Protein AF-A0AAW6YQP6-F1 (afdb_monomer_lite)

Sequence (76 aa):
QQAWVQMVARYGKPNHLNEREGRGFAVVGYGKLGGWELGYSSDLDLIFLHDCPMDAMTDGEREIDGRQFYLRLAQR

Radius of gyration: 15.56 Å; chains: 1; bounding box: 35×23×42 Å

pLDDT: mean 78.02, std 12.49, range [48.78, 90.81]

Foldseek 3Di:
DVLVVVLCVAANAWPVCPPPPDRQKDKDWDWPPPDPDPDVDIDTDIDIGGPFDQPTWHDDPHIDGNVVSSVSSVVD

InterPro domains:
  IPR005190 Glutamate-ammonia ligase adenylyltransferase, repeated domain [PF03710] (1-76)
  IPR023057 Bifunctional glutamine synthetase adenylyltransferase/adenylyl-removing enzyme [PTHR30621] (1-76)
  IPR043519 Nucleotidyltransferase superfamily [G3DSA:3.30.460.10] (1-76)
  IPR043519 Nucleotidyltransferase superfamily [SSF81301] (2-76)

Organism: NCBI:txid197614

Structure (mmCIF, N/CA/C/O backbone):
data_AF-A0AAW6YQP6-F1
#
_entry.id   AF-A0AAW6YQP6-F1
#
loop_
_atom_site.group_PDB
_atom_site.id
_atom_site.type_symbol
_atom_site.label_atom_id
_atom_site.label_alt_id
_atom_site.label_comp_id
_atom_site.label_asym_id
_atom_site.label_entity_id
_atom_site.label_seq_id
_atom_site.pdbx_PDB_ins_code
_atom_site.Cartn_x
_atom_site.Cartn_y
_atom_site.Cartn_z
_atom_site.occupancy
_atom_site.B_iso_or_equiv
_atom_site.auth_seq_id
_atom_site.auth_comp_id
_atom_site.auth_asym_id
_atom_site.auth_atom_id
_atom_site.pdbx_PDB_model_num
ATOM 1 N N . GLN A 1 1 ? -6.566 9.617 -0.269 1.00 55.00 1 GLN A N 1
ATOM 2 C CA . GLN A 1 1 ? -6.526 9.493 -1.752 1.00 55.00 1 GLN A CA 1
ATOM 3 C C . GLN A 1 1 ? -5.258 10.090 -2.389 1.00 55.00 1 GLN A C 1
ATOM 5 O O . GLN A 1 1 ? -4.854 9.608 -3.439 1.00 55.00 1 GLN A O 1
ATOM 10 N N . GLN A 1 2 ? -4.592 11.069 -1.755 1.00 75.12 2 GLN A N 1
ATOM 11 C CA . GLN A 1 2 ? -3.373 11.715 -2.276 1.00 75.12 2 GLN A CA 1
ATOM 12 C C . GLN A 1 2 ? -2.117 10.815 -2.290 1.00 75.12 2 GLN A C 1
ATOM 14 O O . GLN A 1 2 ? -1.301 10.941 -3.200 1.00 75.12 2 GLN A O 1
ATOM 19 N N . ALA A 1 3 ? -1.976 9.874 -1.344 1.00 81.75 3 ALA A N 1
ATOM 20 C CA . ALA A 1 3 ? -0.800 8.998 -1.250 1.00 81.75 3 ALA A CA 1
ATOM 21 C C . ALA A 1 3 ? -0.569 8.150 -2.515 1.00 81.75 3 ALA A C 1
ATOM 23 O O . ALA A 1 3 ? 0.560 8.056 -2.990 1.00 81.75 3 ALA A O 1
ATOM 24 N N . TRP A 1 4 ? -1.643 7.616 -3.116 1.00 83.81 4 TRP A N 1
ATOM 25 C CA . TRP A 1 4 ? -1.572 6.854 -4.370 1.00 83.81 4 TRP A CA 1
ATOM 26 C C . TRP A 1 4 ? -1.025 7.695 -5.523 1.00 83.81 4 TRP A C 1
ATOM 28 O O . TRP A 1 4 ? -0.119 7.267 -6.226 1.00 83.81 4 TRP A O 1
ATOM 38 N N . VAL A 1 5 ? -1.546 8.913 -5.696 1.00 85.56 5 VAL A N 1
ATOM 39 C CA . VAL A 1 5 ? -1.128 9.814 -6.780 1.00 85.56 5 VAL A CA 1
ATOM 40 C C . VAL A 1 5 ? 0.349 10.178 -6.638 1.00 85.56 5 VAL A C 1
ATOM 42 O O . VAL A 1 5 ? 1.083 10.133 -7.617 1.00 85.56 5 VAL A O 1
ATOM 45 N N . GLN A 1 6 ? 0.808 10.464 -5.418 1.00 86.31 6 GLN A N 1
ATOM 46 C CA . GLN A 1 6 ? 2.220 10.761 -5.162 1.00 86.31 6 GLN A CA 1
ATOM 47 C C . GLN A 1 6 ? 3.135 9.553 -5.395 1.00 86.31 6 GLN A C 1
ATOM 49 O O . GLN A 1 6 ? 4.248 9.707 -5.889 1.00 86.31 6 GLN A O 1
ATOM 54 N N . MET A 1 7 ? 2.680 8.356 -5.023 1.00 88.19 7 MET A N 1
ATOM 55 C CA . MET A 1 7 ? 3.412 7.110 -5.244 1.00 88.19 7 MET A CA 1
ATOM 56 C C . MET A 1 7 ? 3.548 6.811 -6.738 1.00 88.19 7 MET A C 1
ATOM 58 O O . MET A 1 7 ? 4.663 6.585 -7.204 1.00 88.19 7 MET A O 1
ATOM 62 N N . VAL A 1 8 ? 2.452 6.919 -7.494 1.00 87.31 8 VAL A N 1
ATOM 63 C CA . VAL A 1 8 ? 2.452 6.735 -8.952 1.00 87.31 8 VAL A CA 1
ATOM 64 C C . VAL A 1 8 ? 3.304 7.787 -9.657 1.00 87.31 8 VAL A C 1
ATOM 66 O O . VAL A 1 8 ? 4.077 7.441 -10.539 1.00 87.31 8 VAL A O 1
ATOM 69 N N . ALA A 1 9 ? 3.238 9.053 -9.239 1.00 87.06 9 ALA A N 1
ATOM 70 C CA . ALA A 1 9 ? 4.064 10.107 -9.827 1.00 87.06 9 ALA A CA 1
ATOM 71 C C . ALA A 1 9 ? 5.573 9.878 -9.627 1.00 87.06 9 ALA A C 1
ATOM 73 O O . ALA A 1 9 ? 6.370 10.377 -10.412 1.00 87.06 9 ALA A O 1
ATOM 74 N N . ARG A 1 10 ? 5.976 9.154 -8.573 1.00 86.38 10 ARG A N 1
ATOM 75 C CA . ARG A 1 10 ? 7.389 8.953 -8.223 1.00 86.38 10 ARG A CA 1
ATOM 76 C C . ARG A 1 10 ? 7.969 7.621 -8.694 1.00 86.38 10 ARG A C 1
ATOM 78 O O . ARG A 1 10 ? 9.155 7.568 -8.997 1.00 86.38 10 ARG A O 1
ATOM 85 N N . TYR A 1 11 ? 7.171 6.558 -8.680 1.00 87.94 11 TYR A N 1
ATOM 86 C CA . TYR A 1 11 ? 7.638 5.195 -8.959 1.00 87.94 11 TYR A CA 1
ATOM 87 C C . TYR A 1 11 ? 6.879 4.525 -10.103 1.00 87.94 11 TYR A C 1
ATOM 89 O O . TYR A 1 11 ? 7.269 3.440 -10.513 1.00 87.94 11 TYR A O 1
ATOM 97 N N . GLY A 1 12 ? 5.827 5.154 -10.628 1.00 88.69 12 GLY A N 1
ATOM 98 C CA . GLY A 1 12 ? 4.904 4.522 -11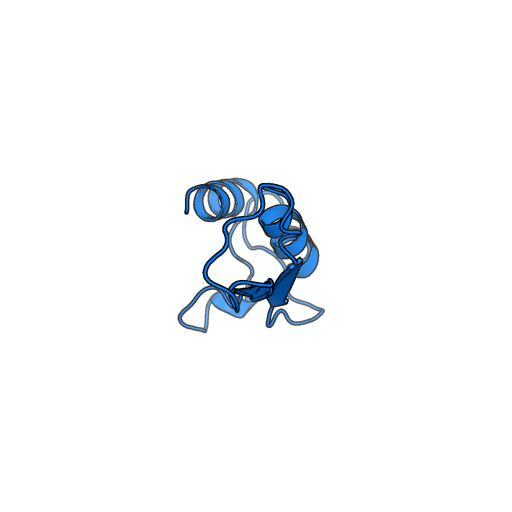.563 1.00 88.69 12 GLY A CA 1
ATOM 99 C C . GLY A 1 12 ? 3.887 3.624 -10.863 1.00 88.69 12 GLY A C 1
ATOM 100 O O . GLY A 1 12 ? 3.776 3.599 -9.633 1.00 88.69 12 GLY A O 1
ATOM 101 N N . LYS A 1 13 ? 3.093 2.912 -11.653 1.00 88.62 13 LYS A N 1
ATOM 102 C CA . LYS A 1 13 ? 2.153 1.899 -11.179 1.00 88.62 13 LYS A CA 1
ATOM 103 C C . LYS A 1 13 ? 2.838 0.531 -11.176 1.00 88.62 13 LYS A C 1
ATOM 105 O O . LYS A 1 13 ? 3.665 0.255 -12.039 1.00 88.62 13 LYS A O 1
ATOM 110 N N . PRO A 1 14 ? 2.491 -0.355 -10.233 1.00 88.81 14 PRO A N 1
ATOM 111 C CA . PRO A 1 14 ? 2.840 -1.764 -10.349 1.00 88.81 14 PRO A CA 1
ATOM 112 C C . PRO A 1 14 ? 2.338 -2.355 -11.678 1.00 88.81 14 PRO A C 1
ATOM 114 O O . PRO A 1 14 ? 1.150 -2.263 -11.984 1.00 88.81 14 PRO A O 1
ATOM 117 N N . ASN A 1 15 ? 3.227 -2.990 -12.437 1.00 87.62 15 ASN A N 1
ATOM 118 C CA . ASN A 1 15 ? 2.979 -3.523 -13.780 1.00 87.62 15 ASN A CA 1
ATOM 119 C C . ASN A 1 15 ? 1.814 -4.530 -13.851 1.00 87.62 15 ASN A C 1
ATOM 121 O O . ASN A 1 15 ? 1.078 -4.550 -14.832 1.00 87.62 15 ASN A O 1
ATOM 125 N N . HIS A 1 16 ? 1.583 -5.313 -12.795 1.00 82.81 16 HIS A N 1
ATOM 126 C CA . HIS A 1 16 ? 0.472 -6.268 -12.707 1.00 82.81 16 HIS A CA 1
ATOM 127 C C . HIS A 1 16 ? -0.919 -5.604 -12.713 1.00 82.81 16 HIS A C 1
ATOM 129 O O . HIS A 1 16 ? -1.927 -6.286 -12.895 1.00 82.81 16 HIS A O 1
ATOM 135 N N . LEU A 1 17 ? -0.994 -4.281 -12.517 1.00 83.19 17 LEU A N 1
ATOM 136 C CA . LEU A 1 17 ? -2.232 -3.508 -12.628 1.00 83.19 17 LEU A CA 1
ATOM 137 C C . LEU A 1 17 ? -2.519 -3.036 -14.057 1.00 83.19 17 LEU A C 1
ATOM 139 O O . LEU A 1 17 ? -3.592 -2.492 -14.298 1.00 83.19 17 LEU A O 1
ATOM 143 N N . ASN A 1 18 ? -1.599 -3.219 -15.007 1.00 79.62 18 ASN A N 1
ATOM 144 C CA . ASN A 1 18 ? -1.797 -2.752 -16.383 1.00 79.62 18 ASN A CA 1
ATOM 145 C C . ASN A 1 18 ? -2.921 -3.511 -17.105 1.00 79.62 18 ASN A C 1
ATOM 147 O O . ASN A 1 18 ? -3.573 -2.947 -17.978 1.00 79.62 18 ASN A O 1
ATOM 151 N N . GLU A 1 19 ? -3.188 -4.755 -16.700 1.00 74.00 19 GLU A N 1
ATOM 152 C CA . GLU A 1 19 ? -4.215 -5.628 -17.288 1.00 74.00 19 GLU A CA 1
ATOM 153 C C . GLU A 1 19 ? -5.440 -5.827 -16.375 1.00 74.00 19 GLU A C 1
ATOM 155 O O . GLU A 1 19 ? -6.311 -6.647 -16.666 1.00 74.00 19 GLU A O 1
ATOM 160 N N . ARG A 1 20 ? -5.531 -5.098 -15.252 1.00 74.12 20 ARG A N 1
ATOM 161 C CA . ARG A 1 20 ? -6.629 -5.227 -14.281 1.00 74.12 20 ARG A CA 1
ATOM 162 C C . ARG A 1 20 ? -7.234 -3.876 -13.922 1.00 74.12 20 ARG A C 1
ATOM 164 O O . ARG A 1 20 ? -6.526 -2.908 -13.663 1.00 74.12 20 ARG A O 1
ATOM 171 N N . GLU A 1 21 ? -8.558 -3.825 -13.808 1.00 70.19 21 GLU A N 1
ATOM 172 C CA . GLU A 1 21 ? -9.230 -2.659 -13.236 1.00 70.19 21 GLU A CA 1
ATOM 173 C C . GLU A 1 21 ? -9.083 -2.643 -11.707 1.00 70.19 21 GLU A C 1
ATOM 175 O O . GLU A 1 21 ? -9.372 -3.621 -11.017 1.00 70.19 21 GLU A O 1
ATOM 180 N N . GLY A 1 22 ? -8.632 -1.510 -11.161 1.00 75.25 22 GLY A N 1
ATOM 181 C CA . GLY A 1 22 ? -8.475 -1.302 -9.721 1.00 75.25 22 GLY A CA 1
ATOM 182 C C . GLY A 1 22 ? -7.025 -1.102 -9.280 1.00 75.25 22 GLY A C 1
ATOM 183 O O . GLY A 1 22 ? -6.123 -0.883 -10.081 1.00 75.25 22 GLY A O 1
ATOM 184 N N . ARG A 1 23 ? -6.803 -1.094 -7.960 1.00 76.81 23 ARG A N 1
ATOM 185 C CA . ARG A 1 23 ? -5.479 -0.836 -7.352 1.00 76.81 23 ARG A CA 1
ATOM 186 C C . ARG A 1 23 ? -4.801 -2.090 -6.799 1.00 76.81 23 ARG A C 1
ATOM 188 O O . ARG A 1 23 ? -3.680 -1.984 -6.307 1.00 76.81 23 ARG A O 1
ATOM 195 N N . GLY A 1 24 ? -5.489 -3.237 -6.823 1.00 76.19 24 GLY A N 1
ATOM 196 C CA . GLY A 1 24 ? -5.007 -4.486 -6.220 1.00 76.19 24 GLY A CA 1
ATOM 197 C C . GLY A 1 24 ? -4.698 -4.360 -4.724 1.00 76.19 24 GLY A C 1
ATOM 198 O O . GLY A 1 24 ? -3.895 -5.121 -4.202 1.00 76.19 24 GLY A O 1
ATOM 199 N N . PHE A 1 25 ? -5.283 -3.365 -4.048 1.00 82.69 25 PHE A N 1
ATOM 200 C CA . PHE A 1 25 ? -4.971 -2.992 -2.671 1.00 82.69 25 PHE A CA 1
ATOM 201 C C . PHE A 1 25 ? -6.246 -2.648 -1.915 1.00 82.69 25 PHE A C 1
ATOM 203 O O . PHE A 1 25 ? -7.055 -1.846 -2.390 1.00 82.69 25 PHE A O 1
ATOM 210 N N . ALA A 1 26 ? -6.394 -3.225 -0.730 1.00 82.00 26 ALA A N 1
ATOM 211 C CA . ALA A 1 26 ? -7.502 -2.992 0.176 1.00 82.00 26 ALA A CA 1
ATOM 212 C C . ALA A 1 26 ? -6.982 -2.756 1.597 1.00 82.00 26 ALA A C 1
ATOM 214 O O . ALA A 1 26 ? -5.973 -3.319 2.017 1.00 82.00 26 ALA A O 1
ATOM 215 N N . VAL A 1 27 ? -7.697 -1.916 2.340 1.00 81.56 27 VAL A N 1
ATOM 216 C CA . VAL A 1 27 ? -7.425 -1.641 3.753 1.00 81.56 27 VAL A CA 1
ATOM 217 C C . VAL A 1 27 ? -8.647 -2.075 4.542 1.00 81.56 27 VAL A C 1
ATOM 219 O O . VAL A 1 27 ? -9.758 -1.640 4.244 1.00 81.56 27 VAL A O 1
ATOM 222 N N . VAL A 1 28 ? -8.441 -2.933 5.531 1.00 81.19 28 VAL A N 1
ATOM 223 C CA . VAL A 1 28 ? -9.478 -3.419 6.436 1.00 81.19 28 VAL A CA 1
ATOM 224 C C . VAL A 1 28 ? -9.189 -2.838 7.810 1.00 81.19 28 VAL A C 1
ATO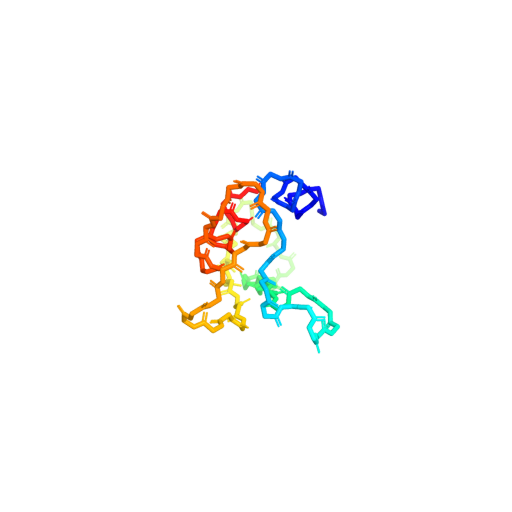M 226 O O . VAL A 1 28 ? -8.175 -3.163 8.416 1.00 81.19 28 VAL A O 1
ATOM 229 N N . GLY A 1 29 ? -10.061 -1.955 8.286 1.00 77.31 29 GLY A N 1
ATOM 230 C CA . GLY A 1 29 ? -10.013 -1.473 9.662 1.00 77.31 29 GLY A CA 1
ATOM 231 C C . GLY A 1 29 ? -10.854 -2.370 10.556 1.00 77.31 29 GLY A C 1
ATOM 232 O O . GLY A 1 29 ? -12.056 -2.507 10.332 1.00 77.31 29 GLY A O 1
ATOM 233 N N . TYR A 1 30 ? -10.224 -2.973 11.554 1.00 66.38 30 TYR A N 1
ATOM 234 C CA . TYR A 1 30 ? -10.873 -3.664 12.652 1.00 66.38 30 TYR A CA 1
ATOM 235 C C . TYR A 1 30 ? -10.751 -2.819 13.923 1.00 66.38 30 TYR A C 1
ATOM 237 O O . TYR A 1 30 ? -9.791 -2.078 14.122 1.00 66.38 30 TYR A O 1
ATOM 245 N N . GLY A 1 31 ? -11.773 -2.876 14.766 1.00 64.19 31 GLY A N 1
ATOM 246 C CA . GLY A 1 31 ? -11.820 -2.083 15.982 1.00 64.19 31 GLY A CA 1
ATOM 247 C C . GLY A 1 31 ? -13.125 -2.290 16.729 1.00 64.19 31 GLY A C 1
ATOM 248 O O . GLY A 1 31 ? -14.135 -2.734 16.175 1.00 64.19 31 GLY A O 1
ATOM 249 N N . LYS A 1 32 ? -13.111 -1.971 18.021 1.00 57.22 32 LYS A N 1
ATOM 250 C CA . LYS A 1 32 ? -14.241 -2.183 18.929 1.00 57.22 32 LYS A CA 1
ATOM 251 C C . LYS A 1 32 ? -15.286 -1.068 18.788 1.00 57.22 32 LYS A C 1
ATOM 253 O O . LYS A 1 32 ? -15.526 -0.306 19.710 1.00 57.22 32 LYS A O 1
ATOM 258 N N . LEU A 1 33 ? -15.949 -1.006 17.635 1.00 51.78 33 LEU A N 1
ATOM 259 C CA . LEU A 1 33 ? -17.137 -0.176 17.370 1.00 51.78 33 LEU A CA 1
ATOM 260 C C . LEU A 1 33 ? -18.446 -0.903 17.765 1.00 51.78 33 LEU A C 1
ATOM 262 O O . LEU A 1 33 ? -19.487 -0.727 17.143 1.00 51.78 33 LEU A O 1
ATOM 266 N N . GLY A 1 34 ? -18.387 -1.788 18.766 1.00 51.00 34 GLY A N 1
ATOM 267 C CA . GLY A 1 34 ? -19.500 -2.668 19.158 1.00 51.00 34 GLY A CA 1
ATOM 268 C C . GLY A 1 34 ? -20.360 -2.174 20.327 1.00 51.00 34 GLY A C 1
ATOM 269 O O . GLY A 1 34 ? -21.363 -2.803 20.644 1.00 51.00 34 GLY A O 1
ATOM 270 N N . GLY A 1 35 ? -19.986 -1.079 20.988 1.00 51.97 35 GLY A N 1
ATOM 271 C CA . GLY A 1 35 ? -20.727 -0.516 22.117 1.00 51.97 35 GLY A CA 1
ATOM 272 C C . GLY A 1 35 ? -20.719 0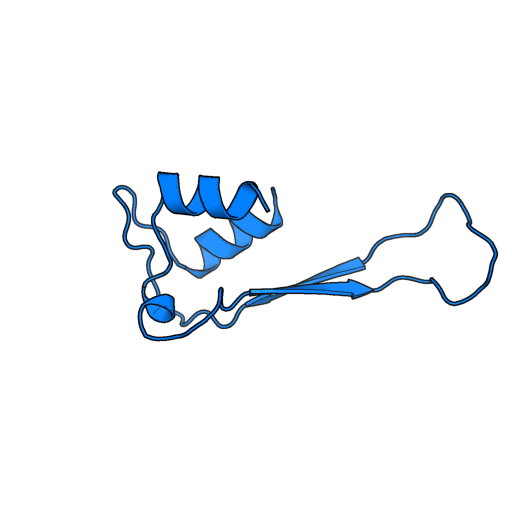.998 22.009 1.00 51.97 35 GLY A C 1
ATOM 273 O O . GLY A 1 35 ? -19.679 1.583 21.742 1.00 51.97 35 GLY A O 1
ATOM 274 N N . TRP A 1 36 ? -21.875 1.625 22.172 1.00 48.78 36 TRP A N 1
ATOM 275 C CA . TRP A 1 36 ? -22.143 3.057 21.999 1.00 48.78 36 TRP A CA 1
ATOM 276 C C . TRP A 1 36 ? -21.429 3.994 23.000 1.00 48.78 36 TRP A C 1
ATOM 278 O O . TRP A 1 36 ? -21.911 5.081 23.300 1.00 48.78 36 TRP A O 1
ATOM 288 N N . GLU A 1 37 ? -20.271 3.602 23.517 1.00 53.50 37 GLU A N 1
ATOM 289 C CA . GLU A 1 37 ? -19.428 4.421 24.377 1.00 53.50 37 GLU A CA 1
ATOM 290 C C . GLU A 1 37 ? -18.103 4.650 23.653 1.00 53.50 37 GLU A C 1
ATOM 292 O O . GLU A 1 37 ? -17.220 3.794 23.623 1.00 53.50 37 GLU A O 1
ATOM 297 N N . LEU A 1 38 ? -17.985 5.819 23.021 1.00 50.66 38 LEU A N 1
ATOM 298 C CA . LEU A 1 38 ? -16.737 6.347 22.475 1.00 50.66 38 LEU A CA 1
ATOM 299 C C . LEU A 1 38 ? -15.728 6.550 23.616 1.00 50.66 38 LEU A C 1
ATOM 301 O O . LEU A 1 38 ? -15.555 7.647 24.142 1.00 50.66 38 LEU A O 1
ATOM 305 N N . GLY A 1 39 ? -15.053 5.472 24.005 1.00 51.53 39 GLY A N 1
ATOM 306 C CA . GLY A 1 39 ? -13.821 5.545 24.772 1.00 51.53 39 GLY A CA 1
ATOM 307 C C . GLY A 1 39 ? -12.713 6.109 23.884 1.00 51.53 39 GLY A C 1
ATOM 308 O O . GLY A 1 39 ? -12.413 5.549 22.830 1.00 51.53 39 GLY A O 1
ATOM 309 N N . TYR A 1 40 ? -12.085 7.197 24.332 1.00 53.38 40 TYR A N 1
ATOM 310 C CA . TYR A 1 40 ? -10.977 7.939 23.701 1.00 53.38 40 TYR A CA 1
ATOM 311 C C . TYR A 1 40 ? -9.690 7.107 23.456 1.00 53.38 40 TYR A C 1
ATOM 313 O O . TYR A 1 40 ? -8.662 7.636 23.050 1.00 53.38 40 TYR A O 1
ATOM 321 N N . SER A 1 41 ? -9.731 5.800 23.714 1.00 55.59 41 SER A N 1
ATOM 322 C CA . SER A 1 41 ? -8.603 4.867 23.674 1.00 55.59 41 SER A CA 1
ATOM 323 C C . SER A 1 41 ? -8.938 3.614 22.856 1.00 55.59 41 SER A C 1
ATOM 325 O O . SER A 1 41 ? -8.724 2.491 23.311 1.00 55.59 41 SER A O 1
ATOM 327 N N . SER A 1 42 ? -9.570 3.780 21.696 1.00 55.62 42 SER A N 1
ATOM 328 C CA . SER A 1 42 ? -9.817 2.657 20.790 1.00 55.62 42 SER A CA 1
ATOM 329 C C . SER A 1 42 ? -8.587 2.440 19.909 1.00 55.62 42 SER A C 1
ATOM 331 O O . SER A 1 42 ? -8.250 3.300 19.097 1.00 55.62 42 SER A O 1
ATOM 333 N N . ASP A 1 43 ? -7.927 1.293 20.071 1.00 63.69 43 ASP A N 1
ATOM 334 C CA . ASP A 1 43 ? -6.885 0.844 19.151 1.00 63.69 43 ASP A CA 1
ATOM 335 C C . ASP A 1 43 ? -7.530 0.549 17.788 1.00 63.69 43 ASP A C 1
ATOM 337 O O . ASP A 1 43 ? -8.480 -0.233 17.680 1.00 63.69 43 ASP A O 1
ATOM 341 N N . LEU A 1 44 ? -7.073 1.253 16.752 1.00 64.25 44 LEU A N 1
ATOM 342 C CA . LEU A 1 44 ? -7.472 1.008 15.372 1.00 64.25 44 LEU A CA 1
ATOM 343 C C . LEU A 1 44 ? -6.523 -0.037 14.785 1.00 64.25 44 LEU A C 1
ATOM 345 O O . LEU A 1 44 ? -5.376 0.279 14.466 1.00 64.25 44 LEU A O 1
ATOM 349 N N . ASP A 1 45 ? -7.008 -1.260 14.603 1.00 75.50 45 ASP A N 1
ATOM 350 C CA . ASP A 1 45 ? -6.247 -2.319 13.951 1.00 75.50 45 ASP A CA 1
ATOM 351 C C . ASP A 1 45 ? -6.453 -2.223 12.435 1.00 75.50 45 ASP A C 1
ATOM 353 O O . ASP A 1 45 ? -7.530 -2.508 11.915 1.00 75.50 45 ASP A O 1
ATOM 357 N N . LEU A 1 46 ? -5.427 -1.806 11.694 1.00 79.00 46 LEU A N 1
ATOM 358 C CA . LEU A 1 46 ? -5.467 -1.770 10.229 1.00 79.00 46 LEU A CA 1
ATOM 359 C C . LEU A 1 46 ? -4.766 -2.999 9.646 1.00 79.00 46 LEU A C 1
ATOM 361 O O . LEU A 1 46 ? -3.586 -3.236 9.897 1.00 79.00 46 LEU A O 1
ATOM 365 N N . ILE A 1 47 ? -5.475 -3.746 8.805 1.00 82.75 47 ILE A N 1
ATOM 366 C CA . ILE A 1 47 ? -4.934 -4.839 7.997 1.00 82.75 47 ILE A CA 1
ATOM 367 C C . ILE A 1 47 ? -4.866 -4.371 6.543 1.00 82.75 47 ILE A C 1
ATOM 369 O O . ILE A 1 47 ? -5.861 -3.941 5.960 1.00 82.75 47 ILE A O 1
ATOM 373 N N . PHE A 1 48 ? -3.686 -4.482 5.940 1.00 85.12 48 PHE A N 1
ATOM 374 C CA . PHE A 1 48 ? -3.454 -4.143 4.538 1.00 85.12 48 PHE A CA 1
ATOM 375 C C . PHE A 1 48 ? -3.412 -5.420 3.698 1.00 85.12 48 PHE A C 1
ATOM 377 O O . PHE A 1 48 ? -2.574 -6.290 3.924 1.00 85.12 48 PHE A O 1
ATOM 384 N N . LEU A 1 49 ? -4.310 -5.525 2.721 1.00 83.19 49 LEU A N 1
ATOM 385 C CA . LEU A 1 49 ? -4.364 -6.626 1.764 1.00 83.19 49 LEU A CA 1
ATOM 386 C C . LEU A 1 49 ? -3.896 -6.123 0.402 1.00 83.19 49 LEU A C 1
ATOM 388 O O . LEU A 1 49 ? -4.349 -5.079 -0.070 1.00 83.19 49 LEU A O 1
ATOM 392 N N . HIS A 1 50 ? -3.009 -6.873 -0.243 1.00 85.38 50 HIS A N 1
ATOM 393 C CA . HIS A 1 50 ? -2.559 -6.576 -1.596 1.00 85.38 50 HIS A CA 1
ATOM 394 C C . HIS A 1 50 ? -2.477 -7.859 -2.432 1.00 85.38 50 HIS A C 1
ATOM 396 O O . HIS A 1 50 ? -2.013 -8.888 -1.946 1.00 85.38 50 HIS A O 1
ATOM 402 N N . ASP A 1 51 ? -2.898 -7.790 -3.692 1.00 82.75 51 ASP A N 1
ATOM 403 C CA . ASP A 1 51 ? -2.835 -8.891 -4.667 1.00 82.75 51 ASP A CA 1
ATOM 404 C C . ASP A 1 51 ? -1.677 -8.648 -5.646 1.00 82.75 51 ASP A C 1
ATOM 406 O O . ASP A 1 51 ? -1.872 -8.417 -6.836 1.00 82.75 51 ASP A O 1
ATOM 410 N N . CYS A 1 52 ? -0.458 -8.591 -5.100 1.00 84.06 52 CYS A N 1
ATOM 411 C CA . CYS A 1 52 ? 0.752 -8.264 -5.855 1.00 84.06 52 CYS A CA 1
ATOM 412 C C . CYS A 1 52 ? 1.564 -9.540 -6.124 1.00 84.06 52 CYS A C 1
ATOM 414 O O . CYS A 1 52 ? 2.032 -10.149 -5.152 1.00 84.06 52 CYS A O 1
ATOM 416 N N . PRO A 1 53 ? 1.784 -9.921 -7.397 1.00 84.38 53 PRO A N 1
ATOM 417 C CA . PRO A 1 53 ? 2.720 -10.978 -7.772 1.00 84.38 53 PRO A CA 1
ATOM 418 C C . PRO A 1 53 ? 4.139 -10.713 -7.246 1.00 84.38 53 PRO A C 1
ATOM 420 O O . PRO A 1 53 ? 4.525 -9.564 -7.024 1.00 84.38 53 PRO A O 1
ATOM 423 N N . MET A 1 54 ? 4.914 -11.782 -7.040 1.00 81.38 54 MET A N 1
ATOM 424 C CA . MET A 1 54 ? 6.290 -11.715 -6.511 1.00 81.38 54 MET A CA 1
ATOM 425 C C . MET A 1 54 ? 7.280 -11.032 -7.463 1.00 81.38 54 MET A C 1
ATOM 427 O O . MET A 1 54 ? 8.309 -10.540 -7.021 1.00 81.38 54 MET A O 1
ATOM 431 N N . ASP A 1 55 ? 6.987 -11.048 -8.755 1.00 86.44 55 ASP A N 1
ATOM 432 C CA . ASP A 1 55 ? 7.782 -10.512 -9.859 1.00 86.44 55 ASP A CA 1
ATOM 433 C C . ASP A 1 55 ? 7.251 -9.163 -10.369 1.00 86.44 55 ASP A C 1
ATOM 435 O O . ASP A 1 55 ? 7.761 -8.604 -11.342 1.00 86.44 55 ASP A O 1
ATOM 439 N N . ALA A 1 56 ? 6.222 -8.619 -9.714 1.00 86.88 56 ALA A N 1
ATOM 440 C CA . ALA A 1 56 ? 5.661 -7.339 -10.094 1.00 86.88 56 ALA A CA 1
ATOM 441 C C . ALA A 1 56 ? 6.618 -6.193 -9.737 1.00 86.88 56 ALA A C 1
ATOM 443 O O . ALA A 1 56 ? 7.060 -6.061 -8.595 1.00 86.88 56 ALA A O 1
ATOM 444 N N . MET A 1 57 ? 6.864 -5.317 -10.706 1.00 90.12 57 MET A N 1
ATOM 445 C CA . MET A 1 57 ? 7.717 -4.133 -10.581 1.00 90.12 57 MET A CA 1
ATOM 446 C C . MET A 1 57 ? 6.914 -2.891 -10.948 1.00 90.12 57 MET A C 1
ATOM 448 O O . MET A 1 57 ? 5.924 -2.975 -11.676 1.00 90.12 57 MET A O 1
ATOM 452 N N . THR A 1 58 ? 7.298 -1.732 -10.428 1.00 90.81 58 THR A N 1
ATOM 453 C CA . THR A 1 58 ? 6.675 -0.465 -10.821 1.00 90.81 58 THR A CA 1
ATOM 454 C C . THR A 1 58 ? 7.264 0.065 -12.125 1.00 90.81 58 THR A C 1
ATOM 456 O O . THR A 1 58 ? 8.451 -0.106 -12.366 1.00 90.81 58 THR A O 1
ATOM 459 N N . ASP A 1 59 ? 6.450 0.723 -12.947 1.00 88.75 59 ASP A N 1
ATOM 460 C CA . ASP A 1 59 ? 6.790 1.129 -14.322 1.00 88.75 59 ASP A CA 1
ATOM 461 C C . ASP A 1 59 ? 7.298 2.580 -14.483 1.00 88.75 59 ASP A C 1
ATOM 463 O O . ASP A 1 59 ? 7.303 3.130 -15.585 1.00 88.75 59 ASP A O 1
ATOM 467 N N . GLY A 1 60 ? 7.692 3.239 -13.391 1.00 86.31 60 GLY A N 1
ATOM 468 C CA . GLY A 1 60 ? 8.180 4.622 -13.409 1.00 86.31 60 GLY A CA 1
ATOM 469 C C . GLY A 1 60 ? 9.702 4.745 -13.492 1.00 86.31 60 GLY A C 1
ATOM 470 O O . GLY A 1 60 ? 10.430 3.761 -13.465 1.00 86.31 60 GLY A O 1
ATOM 471 N N . GLU A 1 61 ? 10.201 5.989 -13.502 1.00 82.88 61 GLU A N 1
ATOM 472 C CA . GLU A 1 61 ? 11.642 6.298 -13.630 1.00 82.88 61 GLU A CA 1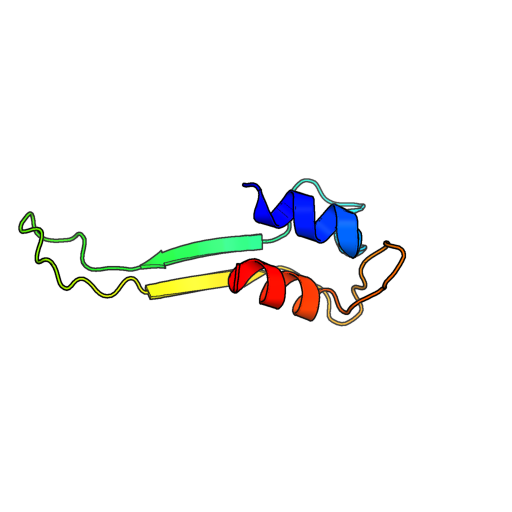
ATOM 473 C C . GLU A 1 61 ? 12.528 5.609 -12.585 1.00 82.88 61 GLU A C 1
ATOM 475 O O . GLU A 1 61 ? 13.710 5.354 -12.817 1.00 82.88 61 GLU A O 1
ATOM 480 N N . ARG A 1 62 ? 11.964 5.333 -11.407 1.00 85.50 62 ARG A N 1
ATOM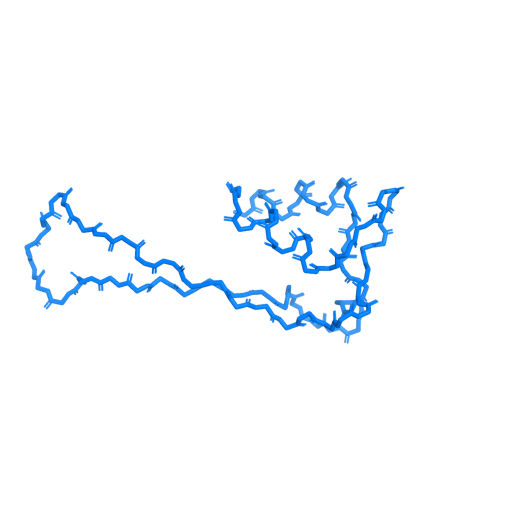 481 C CA . ARG A 1 62 ? 12.616 4.555 -10.364 1.00 85.50 62 ARG A CA 1
ATOM 482 C C . ARG A 1 62 ? 11.795 3.311 -10.088 1.00 85.50 62 ARG A C 1
ATOM 484 O O . ARG A 1 62 ? 10.865 3.356 -9.285 1.00 85.50 62 ARG A O 1
ATOM 491 N N . GLU A 1 63 ? 12.178 2.213 -10.718 1.00 87.94 63 GLU A N 1
ATOM 492 C CA . GLU A 1 63 ? 11.534 0.924 -10.501 1.00 87.94 63 GLU A CA 1
ATOM 493 C C . GLU A 1 63 ? 11.772 0.437 -9.068 1.00 87.94 63 GLU A C 1
ATOM 495 O O . GLU A 1 63 ? 12.888 0.478 -8.533 1.00 87.94 63 GLU A O 1
ATOM 500 N N . ILE A 1 64 ? 10.696 -0.002 -8.428 1.00 90.25 64 ILE A N 1
ATOM 501 C CA . ILE A 1 64 ? 10.731 -0.708 -7.154 1.00 90.25 64 ILE A CA 1
ATOM 502 C C . ILE A 1 64 ? 9.858 -1.952 -7.248 1.00 90.25 64 ILE A C 1
ATOM 504 O O . ILE A 1 64 ? 8.940 -2.033 -8.062 1.00 90.25 64 ILE A O 1
ATOM 508 N N . ASP A 1 65 ? 10.128 -2.903 -6.365 1.00 90.75 65 ASP A N 1
ATOM 509 C CA . ASP A 1 65 ? 9.284 -4.076 -6.179 1.00 90.75 65 ASP A CA 1
ATOM 510 C C . ASP A 1 65 ? 7.847 -3.652 -5.812 1.00 90.75 65 ASP A C 1
ATOM 512 O O . ASP A 1 65 ? 7.629 -2.749 -4.991 1.00 90.75 65 ASP A O 1
ATOM 516 N N . GLY A 1 66 ? 6.851 -4.298 -6.420 1.00 87.69 66 GLY A N 1
ATOM 517 C CA . GLY A 1 66 ? 5.439 -3.990 -6.213 1.00 87.69 66 GLY A CA 1
ATOM 518 C C . GLY A 1 66 ? 5.011 -4.124 -4.748 1.00 87.69 66 GLY A C 1
ATOM 519 O O . GLY A 1 66 ? 4.265 -3.282 -4.243 1.00 87.69 66 GLY A O 1
ATOM 520 N N . ARG A 1 67 ? 5.553 -5.089 -3.995 1.00 87.69 67 ARG A N 1
ATOM 521 C CA . ARG A 1 67 ? 5.327 -5.198 -2.545 1.00 87.69 67 ARG A CA 1
ATOM 522 C C . ARG A 1 67 ? 5.910 -4.001 -1.808 1.00 87.69 67 ARG A C 1
ATOM 524 O O . ARG A 1 67 ? 5.260 -3.465 -0.912 1.00 87.69 67 ARG A O 1
ATOM 531 N N . GLN A 1 68 ? 7.105 -3.544 -2.185 1.00 88.94 68 GLN A N 1
ATOM 532 C CA . GLN A 1 68 ? 7.684 -2.335 -1.590 1.00 88.94 68 GLN A CA 1
ATOM 533 C C . GLN A 1 68 ? 6.846 -1.088 -1.885 1.00 88.94 68 GLN A C 1
ATOM 535 O O . GLN A 1 68 ? 6.724 -0.225 -1.013 1.00 88.94 68 GLN A O 1
ATOM 540 N N . PHE A 1 69 ? 6.245 -0.998 -3.072 1.00 89.50 69 PHE A N 1
ATOM 541 C CA . PHE A 1 69 ? 5.311 0.073 -3.407 1.00 89.50 69 PHE A CA 1
ATOM 542 C C . PHE A 1 69 ? 4.108 0.084 -2.453 1.00 89.50 69 PHE A C 1
ATOM 544 O O . PHE A 1 69 ? 3.822 1.118 -1.847 1.00 89.50 69 PHE A O 1
ATOM 551 N N . TYR A 1 70 ? 3.452 -1.061 -2.239 1.00 88.06 70 TYR A N 1
ATOM 552 C CA . TYR A 1 70 ? 2.301 -1.152 -1.331 1.00 88.06 70 TYR A CA 1
ATOM 553 C C . TYR A 1 70 ? 2.661 -0.931 0.140 1.00 88.06 70 TYR A C 1
ATOM 555 O O . TYR A 1 70 ? 1.905 -0.281 0.859 1.00 88.06 70 TYR A O 1
ATOM 563 N N . LEU A 1 71 ? 3.830 -1.395 0.590 1.00 88.00 71 LEU A N 1
ATOM 564 C CA . LEU A 1 71 ? 4.311 -1.129 1.949 1.00 88.00 71 LEU A CA 1
ATOM 565 C C . LEU A 1 71 ? 4.542 0.370 2.185 1.00 88.00 71 LEU A C 1
ATOM 567 O O . LEU A 1 71 ? 4.134 0.906 3.213 1.00 88.00 71 LEU A O 1
ATOM 571 N N . ARG A 1 72 ? 5.146 1.070 1.218 1.00 87.62 72 ARG A N 1
ATOM 572 C CA . ARG A 1 72 ? 5.338 2.530 1.292 1.00 87.62 72 ARG A CA 1
ATOM 573 C C . ARG A 1 72 ? 4.024 3.296 1.211 1.00 87.62 72 ARG A C 1
ATOM 575 O O . ARG A 1 72 ? 3.912 4.361 1.812 1.00 87.62 72 ARG A O 1
ATOM 582 N N . LEU A 1 73 ? 3.049 2.766 0.474 1.00 86.88 73 LEU A N 1
ATOM 583 C CA . LEU A 1 73 ? 1.703 3.320 0.409 1.00 86.88 73 LEU A CA 1
ATOM 584 C C . LEU A 1 73 ? 0.975 3.186 1.754 1.00 86.88 73 LEU A C 1
ATOM 586 O O . LEU A 1 73 ? 0.301 4.125 2.150 1.00 86.88 73 LEU A O 1
ATOM 590 N N . ALA A 1 74 ? 1.120 2.055 2.451 1.00 84.31 74 ALA A N 1
ATOM 591 C CA . ALA A 1 74 ? 0.485 1.806 3.748 1.00 84.31 74 ALA A CA 1
ATOM 592 C C . ALA A 1 74 ? 1.065 2.660 4.893 1.00 84.31 74 ALA A C 1
ATOM 594 O O . ALA A 1 74 ? 0.366 2.961 5.854 1.00 84.31 74 ALA A O 1
ATOM 595 N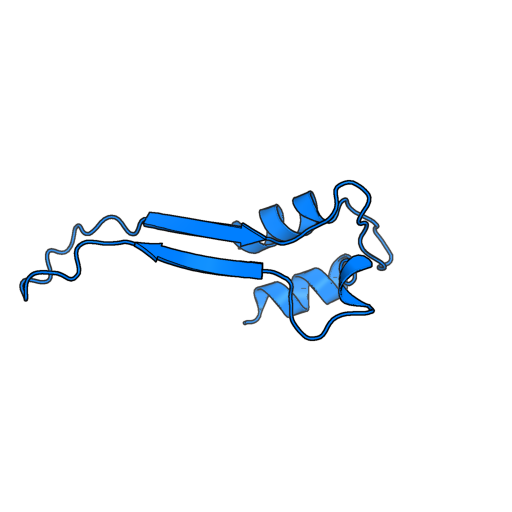 N . GLN A 1 75 ? 2.337 3.058 4.791 1.00 81.81 75 GLN A N 1
ATOM 596 C CA . GLN A 1 75 ? 3.027 3.892 5.785 1.00 81.81 75 GLN A CA 1
ATOM 597 C C . GLN A 1 75 ? 2.748 5.401 5.653 1.00 81.81 75 GLN A C 1
ATOM 599 O O . GLN A 1 75 ? 3.266 6.181 6.453 1.00 81.81 75 GLN A O 1
ATOM 604 N N . ARG A 1 76 ? 2.008 5.828 4.624 1.00 74.62 76 ARG A N 1
ATOM 605 C CA . ARG A 1 76 ? 1.760 7.237 4.288 1.00 74.62 76 ARG A CA 1
ATOM 606 C C . ARG A 1 76 ? 0.304 7.622 4.483 1.00 74.62 76 ARG A C 1
ATOM 608 O O . ARG A 1 76 ? 0.093 8.738 4.999 1.00 74.62 76 ARG A O 1
#

Secondary structure (DSSP, 8-state):
-HHHHHHHHHH--BGGGTTSSS-SEEEEEE---SSS---S----EEEEEE---TT-BB-SSS--BHHHHHHHHHT-